Protein AF-I5B1E4-F1 (afdb_monomer)

Secondary structure (DSSP, 8-state):
-PPPPSEEEEETTTEEEEEEE--EE-SSSEEEEEEEEEEEE---GGG-SSSPPPHHHHHHHHHHH-SSEEEEEEEEEEEEEGGGHHHHHHHHHHHHIIIIIHHHTSTTHHHHHHHHHHHHHHHHHHTT-

Structure (mmCIF, N/CA/C/O backbone):
data_AF-I5B1E4-F1
#
_entry.id   AF-I5B1E4-F1
#
loop_
_atom_site.group_PDB
_atom_site.id
_atom_site.type_symbol
_atom_site.label_atom_id
_atom_site.label_alt_id
_atom_site.label_comp_id
_atom_site.label_asym_id
_atom_site.label_entity_id
_atom_site.label_seq_id
_atom_site.pdbx_PDB_ins_code
_atom_site.Cartn_x
_atom_site.Cartn_y
_atom_site.Cartn_z
_atom_site.occupancy
_atom_site.B_iso_or_equiv
_atom_site.auth_seq_id
_atom_site.auth_comp_id
_atom_site.auth_asym_id
_atom_site.auth_atom_id
_atom_site.pdbx_PDB_model_num
ATOM 1 N N . MET A 1 1 ? -12.172 -9.205 -14.149 1.00 45.41 1 MET A N 1
ATOM 2 C CA . MET A 1 1 ? -10.760 -9.368 -14.547 1.00 45.41 1 MET A CA 1
ATOM 3 C C . MET A 1 1 ? -9.942 -9.373 -13.275 1.00 45.41 1 MET A C 1
ATOM 5 O O . MET A 1 1 ? -9.915 -8.357 -12.591 1.00 45.41 1 MET A O 1
ATOM 9 N N . GLU A 1 2 ? -9.382 -10.520 -12.907 1.00 59.00 2 GLU A N 1
ATOM 10 C CA . GLU A 1 2 ? -8.464 -10.615 -11.771 1.00 59.00 2 GLU A CA 1
ATOM 11 C C . GLU A 1 2 ? -7.127 -9.993 -12.185 1.00 59.00 2 GLU A C 1
ATOM 13 O O . GLU A 1 2 ? -6.591 -10.305 -13.249 1.00 59.00 2 GLU A O 1
ATOM 18 N N . ARG A 1 3 ? -6.632 -9.037 -11.397 1.00 78.31 3 ARG A N 1
ATOM 19 C CA . ARG A 1 3 ? -5.311 -8.445 -11.617 1.00 78.31 3 ARG A CA 1
ATOM 20 C C . ARG A 1 3 ? -4.268 -9.467 -11.173 1.00 78.31 3 ARG A C 1
ATOM 22 O O . ARG A 1 3 ? -4.340 -9.940 -10.044 1.00 78.31 3 ARG A O 1
ATOM 29 N N . ILE A 1 4 ? -3.311 -9.792 -12.038 1.00 85.62 4 ILE A N 1
ATOM 30 C CA . ILE A 1 4 ? -2.212 -10.700 -11.689 1.00 85.62 4 ILE A CA 1
ATOM 31 C C . ILE A 1 4 ? -1.126 -9.867 -10.995 1.00 85.62 4 ILE A C 1
ATOM 33 O O . ILE A 1 4 ? -0.648 -8.899 -11.593 1.00 85.62 4 ILE A O 1
ATOM 37 N N . PRO A 1 5 ? -0.748 -10.183 -9.745 1.00 90.00 5 PRO A N 1
ATOM 38 C CA . PRO A 1 5 ? 0.326 -9.471 -9.071 1.00 90.00 5 PRO A CA 1
ATOM 39 C C . PRO A 1 5 ? 1.666 -9.767 -9.755 1.00 90.00 5 PRO A C 1
ATOM 41 O O . PRO A 1 5 ? 2.005 -10.920 -10.007 1.00 90.00 5 PRO A O 1
ATOM 44 N N . TYR A 1 6 ? 2.445 -8.715 -10.007 1.00 91.56 6 TYR A N 1
ATOM 45 C CA . TYR A 1 6 ? 3.846 -8.804 -10.425 1.00 91.56 6 TYR A CA 1
ATOM 46 C C . TYR A 1 6 ? 4.697 -9.495 -9.351 1.00 91.56 6 TYR A C 1
ATOM 48 O O . TYR A 1 6 ? 5.578 -10.295 -9.653 1.00 91.56 6 TYR A O 1
ATOM 56 N N . LYS A 1 7 ? 4.422 -9.201 -8.073 1.00 91.31 7 LYS A N 1
ATOM 57 C CA . LYS A 1 7 ? 5.068 -9.851 -6.930 1.00 91.31 7 LYS A CA 1
ATOM 58 C C . LYS A 1 7 ? 4.097 -9.942 -5.763 1.00 91.31 7 LYS A C 1
ATOM 60 O O . LYS A 1 7 ? 3.357 -8.998 -5.503 1.00 91.31 7 LYS A O 1
ATOM 65 N N . LYS A 1 8 ? 4.126 -11.057 -5.039 1.00 90.56 8 LYS A N 1
ATOM 66 C CA . LYS A 1 8 ? 3.341 -11.261 -3.821 1.00 90.56 8 LYS A CA 1
ATOM 67 C C . LYS A 1 8 ? 4.275 -11.599 -2.667 1.00 90.56 8 LYS A C 1
ATOM 69 O O . LYS A 1 8 ? 5.201 -12.388 -2.838 1.00 90.56 8 LYS A O 1
ATOM 74 N N . LEU A 1 9 ? 4.050 -10.967 -1.522 1.00 87.25 9 LEU A N 1
ATOM 75 C CA . LEU A 1 9 ? 4.740 -11.262 -0.274 1.00 87.25 9 LEU A CA 1
ATOM 76 C C . LEU A 1 9 ? 3.696 -11.571 0.788 1.00 87.25 9 LEU A C 1
ATOM 78 O O . LEU A 1 9 ? 2.849 -10.729 1.085 1.00 87.25 9 LEU A O 1
ATOM 82 N N . ASP A 1 10 ? 3.772 -12.767 1.351 1.00 84.06 10 ASP A N 1
ATOM 83 C CA . ASP A 1 10 ? 2.937 -13.165 2.474 1.00 84.06 10 ASP A CA 1
ATOM 84 C C . ASP A 1 10 ? 3.645 -12.816 3.787 1.00 84.06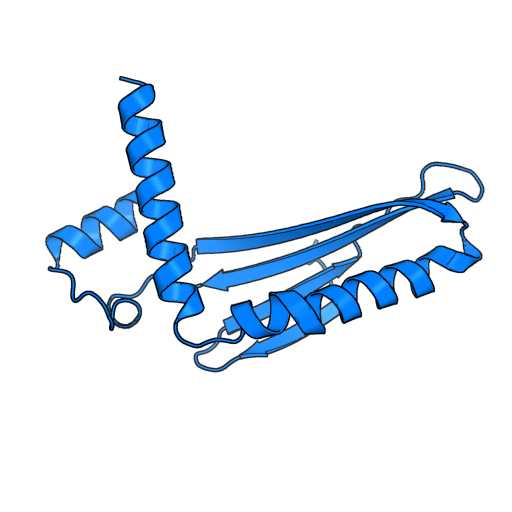 10 ASP A C 1
ATOM 86 O O . ASP A 1 10 ? 4.850 -13.017 3.951 1.00 84.06 10 ASP A O 1
ATOM 90 N N . PHE A 1 11 ? 2.878 -12.262 4.714 1.00 77.62 11 PHE A N 1
ATOM 91 C CA . PHE A 1 11 ? 3.291 -11.930 6.067 1.00 77.62 11 PHE A CA 1
ATOM 92 C C . PHE A 1 11 ? 2.470 -12.746 7.066 1.00 77.62 11 PHE A C 1
ATOM 94 O O . PHE A 1 11 ? 1.394 -13.262 6.749 1.00 77.62 11 PHE A O 1
ATOM 101 N N . ASP A 1 12 ? 2.948 -12.803 8.308 1.00 67.50 12 ASP A N 1
ATOM 102 C CA . ASP A 1 12 ? 2.231 -13.465 9.396 1.00 67.50 12 ASP A CA 1
ATOM 103 C C . ASP A 1 12 ? 0.796 -12.934 9.535 1.00 67.50 12 ASP A C 1
ATOM 105 O O . ASP A 1 12 ? 0.523 -11.757 9.267 1.00 67.50 12 ASP A O 1
ATOM 109 N N . TYR A 1 13 ? -0.107 -13.785 10.028 1.00 63.34 13 TYR A N 1
ATOM 110 C CA . TYR A 1 13 ? -1.527 -13.475 10.247 1.00 63.34 13 TYR A CA 1
ATOM 111 C C . TYR A 1 13 ? -2.338 -13.239 8.956 1.00 63.34 13 TYR A C 1
ATOM 113 O O . TYR A 1 13 ? -3.216 -12.383 8.918 1.00 63.34 13 TYR A O 1
ATOM 121 N N . GLY A 1 14 ? -2.047 -13.989 7.884 1.00 63.12 14 GLY A N 1
ATOM 122 C CA . GLY A 1 14 ? -2.880 -14.017 6.669 1.00 63.12 14 GLY A CA 1
ATOM 123 C C . GLY A 1 14 ? -2.868 -12.721 5.854 1.00 63.12 14 GLY A C 1
ATOM 124 O O . GLY A 1 14 ? -3.772 -12.477 5.056 1.00 63.12 14 GLY A O 1
ATOM 125 N N . ARG A 1 15 ? -1.857 -11.873 6.060 1.00 76.69 15 ARG A N 1
ATOM 126 C CA . ARG A 1 15 ? -1.690 -10.609 5.340 1.00 76.69 15 ARG A CA 1
ATOM 127 C C . ARG A 1 15 ? -0.813 -10.852 4.126 1.00 76.69 15 ARG A C 1
ATOM 129 O O . ARG A 1 15 ? 0.284 -11.378 4.263 1.00 76.69 15 ARG A O 1
ATOM 136 N N . SER A 1 16 ? -1.256 -10.409 2.959 1.00 84.88 16 SER A N 1
ATOM 137 C CA . SER A 1 16 ? -0.448 -10.472 1.744 1.00 84.88 16 SER A CA 1
ATOM 138 C C . SER A 1 16 ? -0.316 -9.094 1.116 1.00 84.88 16 SER A C 1
ATOM 140 O O . SER A 1 16 ? -1.315 -8.412 0.876 1.00 84.88 16 SER A O 1
ATOM 142 N N . LEU A 1 17 ? 0.920 -8.697 0.841 1.00 89.44 17 LEU A N 1
ATOM 143 C CA . LEU A 1 17 ? 1.246 -7.520 0.055 1.00 89.44 17 LEU A CA 1
ATOM 144 C C . LEU A 1 17 ? 1.404 -7.931 -1.399 1.00 89.44 17 LEU A C 1
ATOM 146 O O . LEU A 1 17 ? 2.265 -8.734 -1.757 1.00 89.44 17 LEU A O 1
ATOM 150 N N . GLU A 1 18 ? 0.555 -7.356 -2.229 1.00 93.00 18 GLU A N 1
ATOM 151 C CA . GLU A 1 18 ? 0.495 -7.607 -3.658 1.00 93.00 18 GLU A CA 1
ATOM 152 C C . GLU A 1 18 ? 1.018 -6.377 -4.382 1.00 93.00 18 GLU A C 1
ATOM 154 O O . GLU A 1 18 ? 0.539 -5.265 -4.169 1.00 93.00 18 GLU A O 1
ATOM 159 N N . ILE A 1 19 ? 2.026 -6.570 -5.219 1.00 93.81 19 ILE A N 1
ATOM 160 C CA . ILE A 1 19 ? 2.619 -5.533 -6.048 1.00 93.81 19 ILE A CA 1
ATOM 161 C C .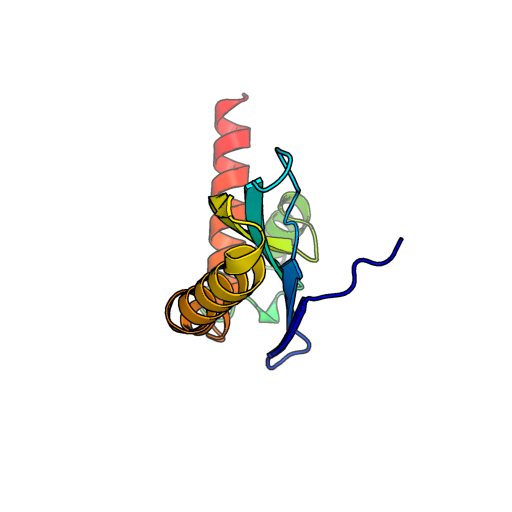 ILE A 1 19 ? 2.180 -5.781 -7.484 1.00 93.81 19 ILE A C 1
ATOM 163 O O . ILE A 1 19 ? 2.307 -6.895 -7.985 1.00 93.81 19 ILE A O 1
ATOM 167 N N . PHE A 1 20 ? 1.695 -4.742 -8.150 1.00 95.19 20 PHE A N 1
ATOM 168 C CA . PHE A 1 20 ? 1.191 -4.765 -9.515 1.00 95.19 20 PHE A CA 1
ATOM 169 C C . PHE A 1 20 ? 2.035 -3.864 -10.415 1.00 95.19 20 PHE A C 1
ATOM 171 O O . PHE A 1 20 ? 2.453 -2.777 -10.003 1.00 95.19 20 PHE A O 1
ATOM 178 N N . ASP A 1 21 ? 2.232 -4.321 -11.651 1.00 95.44 21 ASP A N 1
ATOM 179 C CA . ASP A 1 21 ? 2.690 -3.487 -12.758 1.00 95.44 21 ASP A CA 1
ATOM 180 C C . ASP A 1 21 ? 1.467 -2.790 -13.378 1.00 95.44 21 ASP A C 1
ATOM 182 O O . ASP A 1 21 ? 0.718 -3.390 -14.146 1.00 95.44 21 ASP A O 1
ATOM 186 N N . ASP A 1 22 ? 1.232 -1.531 -13.005 1.00 95.31 22 ASP A N 1
ATOM 187 C CA . ASP A 1 22 ? 0.196 -0.677 -13.604 1.00 95.31 22 ASP A CA 1
ATOM 188 C C . ASP A 1 22 ? 0.791 0.198 -14.736 1.00 95.31 22 ASP A C 1
ATOM 190 O O . ASP A 1 22 ? 0.210 1.224 -15.112 1.00 95.31 22 ASP A O 1
ATOM 194 N N . SER A 1 23 ? 1.975 -0.154 -15.258 1.00 94.38 23 SER A N 1
ATOM 195 C CA . SER A 1 23 ? 2.655 0.617 -16.300 1.00 94.38 23 SER A CA 1
ATOM 196 C C . SER A 1 23 ? 1.816 0.729 -17.565 1.00 94.38 23 SER A C 1
ATOM 198 O O . SER A 1 23 ? 1.102 -0.188 -17.971 1.00 94.38 23 SER A O 1
ATOM 200 N N . ARG A 1 24 ? 1.942 1.871 -18.237 1.00 94.88 24 ARG A N 1
ATOM 201 C CA . ARG A 1 24 ? 1.208 2.161 -19.468 1.00 94.88 24 ARG A CA 1
ATOM 202 C C . ARG A 1 24 ? 2.094 2.840 -20.496 1.00 94.88 24 ARG A C 1
ATOM 204 O O . ARG A 1 24 ? 2.899 3.710 -20.163 1.00 94.88 24 ARG A O 1
ATOM 211 N N . LYS A 1 25 ? 1.899 2.476 -21.758 1.00 95.00 25 LYS A N 1
ATOM 212 C CA . LYS A 1 25 ? 2.582 3.098 -22.890 1.00 95.00 25 LYS A CA 1
ATOM 213 C C . LYS A 1 25 ? 1.976 4.479 -23.167 1.00 95.00 25 LYS A C 1
ATOM 215 O O . LYS A 1 25 ? 0.756 4.635 -23.143 1.00 95.00 25 LYS A O 1
ATOM 220 N N . ILE A 1 26 ? 2.825 5.480 -23.388 1.00 94.19 26 ILE A N 1
ATOM 221 C CA . ILE A 1 26 ? 2.433 6.881 -23.649 1.00 94.19 26 ILE A CA 1
ATOM 222 C C . ILE A 1 26 ? 2.983 7.437 -24.969 1.00 94.19 26 ILE A C 1
ATOM 224 O O . ILE A 1 26 ? 2.624 8.543 -25.359 1.00 94.19 26 ILE A O 1
ATOM 228 N N . GLY A 1 27 ? 3.824 6.679 -25.673 1.00 91.19 27 GLY A N 1
ATOM 229 C CA . GLY A 1 27 ? 4.349 7.022 -26.994 1.00 91.19 27 GLY A CA 1
ATOM 230 C C . GLY A 1 27 ? 4.867 5.784 -27.725 1.00 91.19 27 GLY A C 1
ATOM 231 O O . GLY A 1 27 ? 4.754 4.677 -27.203 1.00 91.19 27 GLY A O 1
ATOM 232 N N . ALA A 1 28 ? 5.447 5.966 -28.916 1.00 89.75 28 ALA A N 1
ATOM 233 C CA . ALA A 1 28 ? 5.988 4.861 -29.718 1.00 89.75 28 ALA A CA 1
ATOM 234 C C . ALA A 1 28 ? 7.021 4.029 -28.936 1.00 89.75 28 ALA A C 1
ATOM 236 O O . ALA A 1 28 ? 6.907 2.806 -28.900 1.00 89.75 28 ALA A O 1
ATOM 237 N N . ASP A 1 29 ? 7.908 4.708 -28.204 1.00 92.75 29 ASP A N 1
ATOM 238 C CA . ASP A 1 29 ? 8.987 4.090 -27.422 1.00 92.75 29 ASP A CA 1
ATOM 239 C C . ASP A 1 29 ? 9.001 4.555 -25.960 1.00 92.75 29 ASP A C 1
ATOM 241 O O . ASP A 1 29 ? 10.012 4.422 -25.281 1.00 92.75 29 ASP A O 1
ATOM 245 N N . ALA A 1 30 ? 7.901 5.136 -25.470 1.00 93.94 30 ALA A N 1
ATOM 246 C CA . ALA A 1 30 ? 7.845 5.762 -24.151 1.00 93.94 30 ALA A CA 1
ATOM 247 C C . ALA A 1 30 ? 6.750 5.165 -23.262 1.00 93.94 30 ALA A C 1
ATOM 249 O O . ALA A 1 30 ? 5.602 4.992 -23.684 1.00 93.94 30 ALA A O 1
ATOM 250 N N . TRP A 1 31 ? 7.094 4.943 -21.997 1.00 96.62 31 TRP A N 1
ATOM 251 C CA . TRP A 1 31 ? 6.242 4.397 -20.950 1.00 96.62 31 TRP A CA 1
ATOM 252 C C . TRP A 1 31 ? 6.141 5.338 -19.752 1.00 96.62 31 TRP A C 1
ATOM 254 O O . TRP A 1 31 ? 7.061 6.087 -19.416 1.00 96.62 31 TRP A O 1
ATOM 264 N N . VAL A 1 32 ? 5.003 5.255 -19.072 1.00 96.75 32 VAL A N 1
ATOM 265 C CA . VAL A 1 32 ? 4.894 5.601 -17.658 1.00 96.75 32 VAL A CA 1
ATOM 266 C C . VAL A 1 32 ? 4.953 4.289 -16.903 1.00 96.75 32 VAL A C 1
ATOM 268 O O . VAL A 1 32 ? 4.042 3.468 -17.026 1.00 96.75 32 VAL A O 1
ATOM 271 N N . VAL A 1 33 ? 6.029 4.093 -16.151 1.00 96.50 33 VAL A N 1
ATOM 272 C CA . VAL A 1 33 ? 6.214 2.908 -15.319 1.00 96.50 33 VAL A CA 1
ATOM 273 C C . VAL A 1 33 ? 5.551 3.160 -13.976 1.00 96.50 33 VAL A C 1
ATOM 275 O O . VAL A 1 33 ? 5.888 4.134 -13.299 1.00 96.50 33 VAL A O 1
ATOM 278 N N . ILE A 1 34 ? 4.588 2.317 -13.607 1.00 96.56 34 ILE A N 1
ATOM 279 C CA . ILE A 1 34 ? 3.790 2.481 -12.389 1.00 96.56 34 ILE A CA 1
ATOM 280 C C . ILE A 1 34 ? 3.853 1.191 -11.588 1.00 96.56 34 ILE A C 1
ATOM 282 O O . ILE A 1 34 ? 3.398 0.143 -12.037 1.00 96.56 34 ILE A O 1
ATOM 286 N N . MET A 1 35 ? 4.375 1.299 -10.372 1.00 95.88 35 MET A N 1
ATOM 287 C CA . MET A 1 35 ? 4.327 0.234 -9.382 1.00 95.88 35 MET A CA 1
ATOM 288 C C . MET A 1 35 ? 3.249 0.576 -8.357 1.00 95.88 35 MET A C 1
ATOM 290 O O . MET A 1 35 ? 3.303 1.637 -7.725 1.00 95.88 35 MET A O 1
ATOM 294 N N . THR A 1 36 ? 2.290 -0.329 -8.179 1.00 95.44 36 THR A N 1
ATOM 295 C CA . THR A 1 36 ? 1.260 -0.213 -7.142 1.00 95.44 36 THR A CA 1
ATOM 296 C C . THR A 1 36 ? 1.382 -1.380 -6.180 1.00 95.44 36 THR A C 1
ATOM 298 O O . THR A 1 36 ? 1.192 -2.524 -6.570 1.00 95.44 36 THR A O 1
ATOM 301 N N . ALA A 1 37 ? 1.644 -1.098 -4.910 1.00 93.44 37 ALA A N 1
ATOM 302 C CA . ALA A 1 37 ? 1.592 -2.078 -3.840 1.00 93.44 37 ALA A CA 1
ATOM 303 C C . ALA A 1 37 ? 0.280 -1.928 -3.063 1.00 93.44 37 ALA A C 1
ATOM 305 O O . ALA A 1 37 ? -0.082 -0.826 -2.643 1.00 93.44 37 ALA A O 1
ATOM 306 N N . THR A 1 38 ? -0.428 -3.032 -2.855 1.00 92.19 38 THR A N 1
ATOM 307 C CA . THR A 1 38 ? -1.675 -3.077 -2.091 1.00 92.19 38 THR A CA 1
ATOM 308 C C . THR A 1 38 ? -1.625 -4.152 -1.023 1.00 92.19 38 THR A C 1
ATOM 310 O O . THR A 1 38 ? -1.046 -5.214 -1.237 1.00 92.19 38 THR A O 1
ATOM 313 N N . MET A 1 39 ? -2.251 -3.896 0.119 1.00 89.56 39 MET A N 1
ATOM 314 C CA . MET A 1 39 ? -2.394 -4.883 1.183 1.00 89.56 39 MET A CA 1
ATOM 315 C C . MET A 1 39 ? -3.744 -4.709 1.863 1.00 89.56 39 MET A C 1
ATOM 317 O O . MET A 1 39 ? -4.121 -3.596 2.230 1.00 89.56 39 MET A O 1
ATOM 321 N N . LYS A 1 40 ? -4.464 -5.814 2.050 1.00 88.75 40 LYS A N 1
ATOM 322 C CA . LYS A 1 40 ? -5.719 -5.832 2.804 1.00 88.75 40 LYS A CA 1
ATOM 323 C C . LYS A 1 40 ? -5.424 -6.177 4.254 1.00 88.75 40 LYS A C 1
ATOM 325 O O . LYS A 1 40 ? -4.737 -7.157 4.531 1.00 88.75 40 LYS A O 1
ATOM 330 N N . ILE A 1 41 ? -5.939 -5.364 5.164 1.00 87.50 41 ILE A N 1
ATOM 331 C CA . ILE A 1 41 ? -5.738 -5.523 6.599 1.00 87.50 41 ILE A CA 1
ATOM 332 C C . ILE A 1 41 ? -7.111 -5.680 7.256 1.00 87.50 41 ILE A C 1
ATOM 334 O O . ILE A 1 41 ? -7.893 -4.724 7.245 1.00 87.50 41 ILE A O 1
ATOM 338 N N . PRO A 1 42 ? -7.423 -6.857 7.817 1.00 88.50 42 PRO A N 1
ATOM 339 C CA . PRO A 1 42 ? -8.596 -7.028 8.665 1.00 88.50 42 PRO A CA 1
ATOM 340 C C . PRO A 1 42 ? -8.523 -6.086 9.872 1.00 88.50 42 PRO A C 1
ATOM 342 O O . PRO A 1 42 ? -7.494 -6.009 10.544 1.00 88.50 42 PRO A O 1
ATOM 345 N N . VAL A 1 43 ? -9.604 -5.352 10.133 1.00 88.81 43 VAL A N 1
ATOM 346 C CA . VAL A 1 43 ? -9.738 -4.539 11.349 1.00 88.81 43 VAL A CA 1
ATOM 347 C C . VAL A 1 43 ? -10.408 -5.402 12.408 1.00 88.81 43 VAL A C 1
ATOM 349 O O . VAL A 1 43 ? -11.622 -5.583 12.394 1.00 88.81 43 VAL A O 1
ATOM 352 N N . GLU A 1 44 ? -9.594 -5.962 13.295 1.00 88.88 44 GLU A N 1
ATOM 353 C CA . GLU A 1 44 ? -10.019 -6.812 14.407 1.00 88.88 44 GLU A CA 1
ATOM 354 C C . GLU A 1 44 ? -9.569 -6.192 15.730 1.00 88.88 44 GLU A C 1
ATOM 356 O O . GLU A 1 44 ? -8.590 -5.451 15.772 1.00 88.88 44 GLU A O 1
ATOM 361 N N . MET A 1 45 ? -10.252 -6.500 16.833 1.00 86.19 45 MET A N 1
ATOM 362 C CA . MET A 1 45 ? -9.892 -5.952 18.146 1.00 86.19 45 MET A CA 1
ATOM 363 C C . MET A 1 45 ? -8.480 -6.385 18.585 1.00 86.19 45 MET A C 1
ATOM 365 O O . MET A 1 45 ? -7.752 -5.610 19.199 1.00 86.19 45 MET A O 1
ATOM 369 N N . SER A 1 46 ? -8.051 -7.583 18.170 1.00 85.75 46 SER A N 1
ATOM 370 C CA . SER A 1 46 ? -6.692 -8.117 18.349 1.00 85.75 46 SER A CA 1
ATOM 371 C C . SER A 1 46 ? -5.598 -7.259 17.699 1.00 85.75 46 SER A C 1
ATOM 373 O O . SER A 1 46 ? -4.429 -7.393 18.055 1.00 85.75 46 SER A O 1
ATOM 375 N N . LEU A 1 47 ? -5.957 -6.369 16.766 1.00 84.38 47 LEU A N 1
ATOM 376 C CA . LEU A 1 47 ? -5.039 -5.435 16.122 1.00 84.38 47 LEU A CA 1
ATOM 377 C C . LEU A 1 47 ? -4.537 -4.355 17.088 1.00 84.38 47 LEU A C 1
ATOM 379 O O . LEU A 1 47 ? -3.413 -3.878 16.947 1.00 84.38 47 LEU A O 1
ATOM 383 N N . PHE A 1 48 ? -5.364 -3.969 18.060 1.00 86.44 48 PHE A N 1
ATOM 384 C CA . PHE A 1 48 ? -5.144 -2.827 18.947 1.00 86.44 48 PHE A CA 1
ATOM 385 C C . PHE A 1 48 ? -4.501 -3.267 20.266 1.00 86.44 48 PHE A C 1
ATOM 387 O O . PHE A 1 48 ? -5.065 -3.137 21.349 1.00 86.44 48 PHE A O 1
ATOM 394 N N . THR A 1 49 ? -3.310 -3.860 20.162 1.00 82.69 49 THR A N 1
ATOM 395 C CA . THR A 1 49 ? -2.564 -4.360 21.333 1.00 82.69 49 THR A CA 1
ATOM 396 C C . THR A 1 49 ? -1.850 -3.266 22.126 1.00 82.69 49 THR A C 1
ATOM 398 O O . THR A 1 49 ? -1.588 -3.455 23.313 1.00 82.69 49 THR A O 1
ATOM 401 N N . SER A 1 50 ? -1.497 -2.146 21.488 1.00 80.62 50 SER A N 1
ATOM 402 C CA . SER A 1 50 ? -0.759 -1.053 22.131 1.00 80.62 50 SER A CA 1
ATOM 403 C C . SER A 1 50 ? -1.695 -0.085 22.857 1.00 80.62 50 SER A C 1
ATOM 405 O O . SER A 1 50 ? -1.321 0.452 23.898 1.00 80.62 50 SER A O 1
ATOM 407 N N . GLU A 1 51 ? -2.897 0.130 22.320 1.00 77.06 51 GLU A N 1
ATOM 408 C CA . GLU A 1 51 ? -3.958 0.945 22.920 1.00 77.06 51 GLU A CA 1
ATOM 409 C C . GLU A 1 51 ? -5.234 0.094 23.023 1.00 77.06 51 GLU A C 1
ATOM 411 O O . GLU A 1 51 ? -5.973 0.001 22.043 1.00 77.06 51 GLU A O 1
ATOM 416 N N . PRO A 1 52 ? -5.487 -0.571 24.168 1.00 78.81 52 PRO A N 1
ATOM 417 C CA . PRO A 1 52 ? -6.685 -1.380 24.333 1.00 78.81 52 PRO A CA 1
ATOM 418 C C . PRO A 1 52 ? -7.927 -0.490 24.248 1.00 78.81 52 PRO A C 1
ATOM 420 O O . PRO A 1 52 ? -8.055 0.491 24.981 1.00 78.81 52 PRO A O 1
ATOM 423 N N . LEU A 1 53 ? -8.829 -0.852 23.342 1.00 85.81 53 LEU A N 1
ATOM 424 C CA . LEU A 1 53 ? -10.078 -0.146 23.079 1.00 85.81 53 LEU A CA 1
ATOM 425 C C . LEU A 1 53 ? -11.231 -0.805 23.835 1.00 85.81 53 LEU A C 1
ATOM 42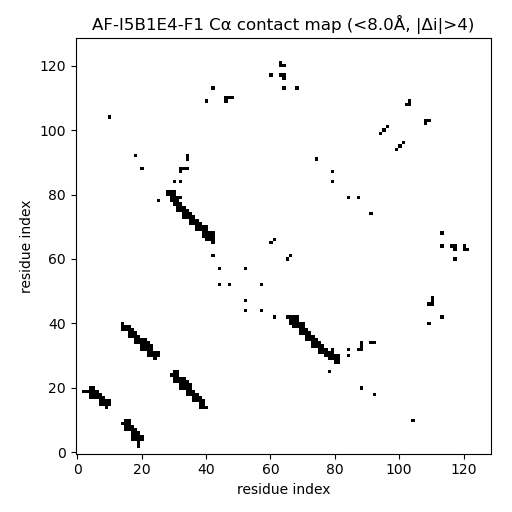7 O O . LEU A 1 53 ? -11.279 -2.030 23.961 1.00 85.81 53 LEU A O 1
ATOM 431 N N . SER A 1 54 ? -12.190 -0.002 24.286 1.00 88.94 54 SER A N 1
ATOM 432 C CA . SER A 1 54 ? -13.508 -0.512 24.673 1.00 88.94 54 SER A CA 1
ATOM 433 C C . SER A 1 54 ? -14.285 -1.020 23.452 1.00 88.94 54 SER A C 1
ATOM 435 O O . SER A 1 54 ? -14.040 -0.580 22.325 1.00 88.94 54 SER A O 1
ATOM 437 N N . ASP A 1 55 ? -15.276 -1.890 23.670 1.00 88.94 55 ASP A N 1
ATOM 438 C CA . ASP A 1 55 ? -16.163 -2.387 22.605 1.00 88.94 55 ASP A CA 1
ATOM 439 C C . ASP A 1 55 ? -16.800 -1.238 21.810 1.00 88.94 55 ASP A C 1
ATOM 441 O O . ASP A 1 55 ? -16.814 -1.248 20.583 1.00 88.94 55 ASP A O 1
ATOM 445 N N . THR A 1 56 ? -17.233 -0.182 22.506 1.00 90.62 56 THR A N 1
ATOM 446 C CA . THR A 1 56 ? -17.829 1.006 21.883 1.00 90.62 56 THR A CA 1
ATOM 447 C C . THR A 1 56 ? -16.854 1.782 21.002 1.00 90.62 56 THR A C 1
ATOM 449 O O . THR A 1 56 ? -17.252 2.308 19.965 1.00 90.62 56 THR A O 1
ATOM 452 N N . GLU A 1 57 ? -15.581 1.873 21.395 1.00 89.00 57 GLU A N 1
ATOM 453 C CA . GLU A 1 57 ? -14.558 2.547 20.587 1.00 89.00 57 GLU A CA 1
ATOM 454 C C . GLU A 1 57 ? -14.198 1.713 19.359 1.00 89.00 57 GLU A C 1
ATOM 456 O O . GLU A 1 57 ? -14.057 2.254 18.262 1.00 89.00 57 GLU A O 1
ATOM 461 N N . PHE A 1 58 ? -14.087 0.395 19.526 1.00 91.56 58 PHE A N 1
ATOM 462 C CA . PHE A 1 58 ? -13.830 -0.513 18.417 1.00 91.56 58 PHE A CA 1
ATOM 463 C C . PHE A 1 58 ? -14.976 -0.508 17.396 1.00 91.56 58 PHE A C 1
ATOM 465 O O . PHE A 1 58 ? -14.714 -0.403 16.196 1.00 91.56 58 PHE A O 1
ATOM 472 N N . ASP A 1 59 ? -16.229 -0.537 17.855 1.00 92.31 59 ASP A N 1
ATOM 473 C CA . ASP A 1 59 ? -17.403 -0.440 16.986 1.00 92.31 59 ASP A CA 1
ATOM 474 C C . ASP A 1 59 ? -17.409 0.870 16.192 1.00 92.31 59 ASP A C 1
ATOM 476 O O . ASP A 1 59 ? -17.701 0.868 14.995 1.00 92.31 59 ASP A O 1
ATOM 480 N N . ASP A 1 60 ? -17.055 2.002 16.806 1.00 92.12 60 ASP A N 1
ATOM 481 C CA . ASP A 1 60 ? 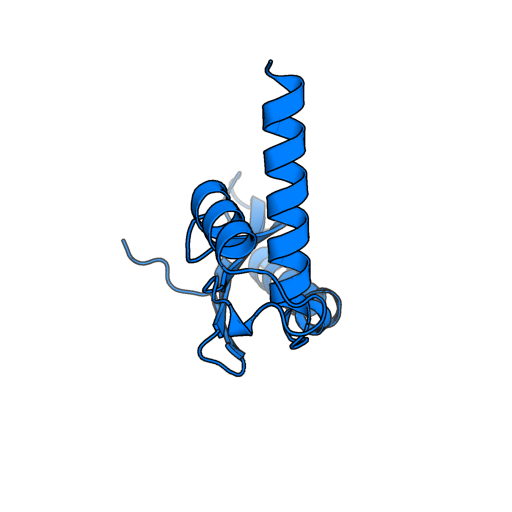-16.964 3.282 16.094 1.00 92.12 60 ASP A CA 1
ATOM 482 C C . ASP A 1 60 ? -15.857 3.268 15.024 1.00 92.12 60 ASP A C 1
ATOM 484 O O . ASP A 1 60 ? -16.089 3.669 13.877 1.00 92.12 60 ASP A O 1
ATOM 488 N N . ILE A 1 61 ? -14.679 2.718 15.345 1.00 91.12 61 ILE A N 1
ATOM 489 C CA . ILE A 1 61 ? -13.593 2.536 14.371 1.00 91.12 61 ILE A CA 1
ATOM 490 C C . ILE A 1 61 ? -14.059 1.662 13.208 1.00 91.12 61 ILE A C 1
ATOM 492 O O . ILE A 1 61 ? -13.868 2.043 12.050 1.00 91.12 61 ILE A O 1
ATOM 496 N N . LEU A 1 62 ? -14.688 0.521 13.489 1.00 92.00 62 LEU A N 1
ATOM 497 C CA . LEU A 1 62 ? -15.171 -0.401 12.466 1.00 92.00 62 LEU A CA 1
ATOM 498 C C . LEU A 1 62 ? -16.258 0.247 11.597 1.00 92.00 62 LEU A C 1
ATOM 500 O O . LEU A 1 62 ? -16.221 0.118 10.374 1.00 92.00 62 LEU A O 1
ATOM 504 N N . ASN A 1 63 ? -17.166 1.020 12.194 1.00 92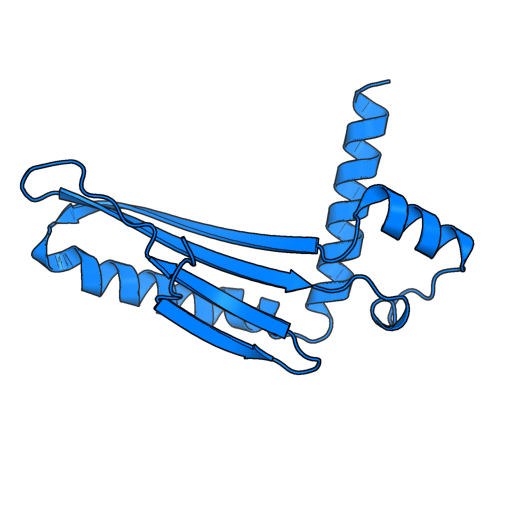.50 63 ASN A N 1
ATOM 505 C CA . ASN A 1 63 ? -18.198 1.776 11.479 1.00 92.50 63 ASN A CA 1
ATOM 506 C C . ASN A 1 63 ? -17.617 2.891 10.590 1.00 92.50 63 ASN A C 1
ATOM 508 O O . ASN A 1 63 ? -18.186 3.230 9.548 1.00 92.50 63 ASN A O 1
ATOM 512 N N . ILE A 1 64 ? -16.492 3.496 10.981 1.00 91.12 64 ILE A N 1
ATOM 513 C CA . ILE A 1 64 ? -15.845 4.570 10.213 1.00 91.12 64 ILE A CA 1
ATOM 514 C C . ILE A 1 64 ? -14.928 4.024 9.119 1.00 91.12 64 ILE A C 1
ATOM 516 O O . ILE A 1 64 ? -14.897 4.572 8.008 1.00 91.12 64 ILE A O 1
ATOM 520 N N . LEU A 1 65 ? -14.142 2.999 9.435 1.00 89.94 65 LEU A N 1
ATOM 521 C CA . LEU A 1 65 ? -13.129 2.439 8.549 1.00 89.94 65 LEU A CA 1
ATOM 522 C C . LEU A 1 65 ? -13.691 1.378 7.608 1.00 89.94 65 LEU A C 1
ATOM 524 O O . LEU A 1 65 ? -13.340 1.385 6.423 1.00 89.94 65 LEU A O 1
ATOM 528 N N . GLY A 1 66 ? -14.574 0.525 8.124 1.00 90.81 66 GLY A N 1
ATOM 529 C CA . GLY A 1 66 ? -14.898 -0.775 7.553 1.00 90.81 66 GLY A CA 1
ATOM 530 C C . GLY A 1 66 ? -13.805 -1.815 7.823 1.00 90.81 66 GLY A C 1
ATOM 531 O O . GLY A 1 66 ? -12.761 -1.520 8.406 1.00 90.81 66 GLY A O 1
ATOM 532 N N . SER A 1 67 ? -14.039 -3.044 7.363 1.00 89.44 67 SER A N 1
ATOM 533 C CA . SER A 1 67 ? -13.049 -4.124 7.366 1.00 89.44 67 SER A CA 1
ATOM 534 C C . SER A 1 67 ? -13.204 -4.978 6.098 1.00 89.44 67 SER A C 1
ATOM 536 O O . SER A 1 67 ? -14.336 -5.321 5.749 1.00 89.44 67 SER A O 1
ATOM 538 N N . PRO A 1 68 ? -12.109 -5.328 5.394 1.00 89.31 68 PRO A N 1
ATOM 539 C CA . PRO A 1 68 ? -10.730 -4.907 5.651 1.00 89.31 68 PRO A CA 1
ATOM 540 C C . PRO A 1 68 ? -10.468 -3.461 5.199 1.00 89.31 68 PRO A C 1
ATOM 542 O O . PRO A 1 68 ? -11.120 -2.956 4.284 1.00 89.31 68 PRO A O 1
ATOM 545 N N . ILE A 1 69 ? -9.456 -2.815 5.782 1.00 89.81 69 ILE A N 1
ATOM 546 C CA . ILE A 1 69 ? -8.883 -1.589 5.210 1.00 89.81 69 ILE A CA 1
ATOM 547 C C . ILE A 1 69 ? -7.871 -1.951 4.119 1.00 89.81 69 ILE A C 1
ATOM 549 O O . ILE A 1 69 ? -7.110 -2.912 4.249 1.00 89.81 69 ILE A O 1
ATOM 553 N N . GLU A 1 70 ? -7.854 -1.181 3.033 1.00 89.69 70 GLU A N 1
ATOM 554 C CA . GLU A 1 70 ? -6.889 -1.345 1.945 1.00 89.69 70 GLU A CA 1
ATOM 555 C C . GLU A 1 70 ? -5.756 -0.327 2.104 1.00 89.69 70 GLU A C 1
ATOM 557 O O . GLU A 1 70 ? -5.952 0.881 1.957 1.00 89.69 70 GLU A O 1
ATOM 562 N N . TYR A 1 71 ? -4.550 -0.817 2.379 1.00 89.56 71 TYR A N 1
ATOM 563 C CA . TYR A 1 71 ? -3.336 -0.036 2.203 1.00 89.56 71 TYR A CA 1
ATOM 564 C C . TYR A 1 71 ? -2.983 0.004 0.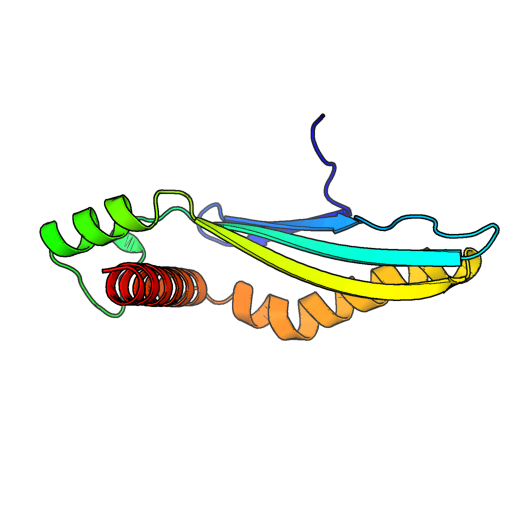719 1.00 89.56 71 TYR A C 1
ATOM 566 O O . TYR A 1 71 ? -2.895 -1.046 0.084 1.00 89.56 71 TYR A O 1
ATOM 574 N N . ARG A 1 72 ? -2.729 1.199 0.182 1.00 91.69 72 ARG A N 1
ATO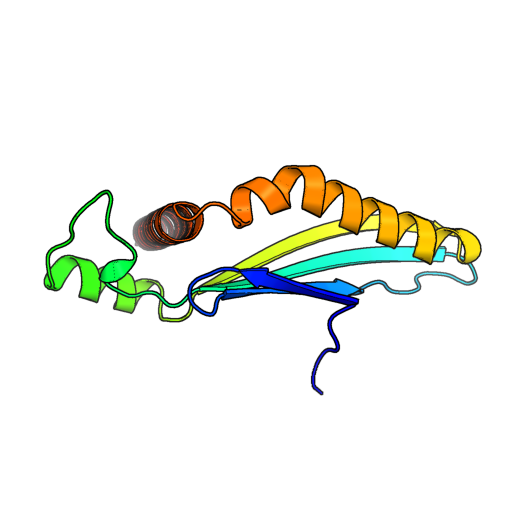M 575 C CA . ARG A 1 72 ? -2.270 1.390 -1.195 1.00 91.69 72 ARG A CA 1
ATOM 576 C C . ARG A 1 72 ? -1.078 2.333 -1.231 1.00 91.69 72 ARG A C 1
ATOM 578 O O . ARG A 1 72 ? -1.147 3.452 -0.726 1.00 91.69 72 ARG A O 1
ATOM 585 N N . TYR A 1 73 ? -0.012 1.892 -1.880 1.00 92.62 73 TYR A N 1
ATOM 586 C CA . TYR A 1 73 ? 1.184 2.674 -2.146 1.00 92.62 73 TYR A CA 1
ATOM 587 C C . TYR A 1 73 ? 1.467 2.659 -3.643 1.00 92.62 73 TYR A C 1
ATOM 589 O O . TYR A 1 73 ? 1.435 1.602 -4.264 1.00 92.62 73 TYR A O 1
ATOM 597 N N . ARG A 1 74 ? 1.717 3.824 -4.237 1.00 94.38 74 ARG A N 1
ATOM 598 C CA . ARG A 1 74 ? 1.939 3.957 -5.678 1.00 94.38 74 ARG A CA 1
ATOM 599 C C . ARG A 1 74 ? 3.191 4.778 -5.936 1.00 94.38 74 ARG A C 1
ATOM 601 O O . ARG A 1 74 ? 3.312 5.885 -5.415 1.00 94.38 74 ARG A O 1
ATOM 608 N N . LEU A 1 75 ? 4.082 4.246 -6.764 1.00 94.38 75 LEU A N 1
ATOM 609 C CA . LEU A 1 75 ? 5.225 4.959 -7.326 1.00 94.38 75 LEU A CA 1
ATOM 610 C C . LEU A 1 75 ? 5.084 5.014 -8.836 1.00 94.38 75 LEU A C 1
ATOM 612 O O . LEU A 1 75 ? 4.698 4.032 -9.466 1.00 94.38 75 LEU A O 1
ATOM 616 N N . GLU A 1 76 ? 5.441 6.151 -9.415 1.00 94.81 76 GLU A N 1
ATOM 617 C CA . GLU A 1 76 ? 5.454 6.312 -10.861 1.00 94.81 76 GLU A CA 1
ATOM 618 C C . GLU A 1 76 ? 6.712 7.030 -11.347 1.00 94.81 76 GLU A C 1
ATOM 620 O O . GLU A 1 76 ? 7.283 7.902 -10.677 1.00 94.81 76 GLU A O 1
ATOM 625 N N . ARG A 1 77 ? 7.147 6.626 -12.539 1.00 94.88 77 ARG A N 1
ATOM 626 C CA . ARG A 1 77 ? 8.217 7.247 -13.312 1.00 94.88 77 ARG A CA 1
ATOM 627 C C . ARG A 1 77 ? 7.715 7.468 -14.732 1.00 94.88 77 ARG A C 1
ATOM 629 O O . ARG A 1 77 ? 7.163 6.564 -15.350 1.00 94.88 77 ARG A O 1
ATOM 636 N N . ASN A 1 78 ? 7.871 8.690 -15.224 1.00 94.75 78 ASN A N 1
ATOM 637 C CA . ASN A 1 78 ? 7.386 9.106 -16.537 1.00 94.75 78 ASN A CA 1
ATOM 638 C C . ASN A 1 78 ? 8.530 9.094 -17.557 1.00 94.75 78 ASN A C 1
ATOM 640 O O . ASN A 1 78 ? 9.685 9.236 -17.166 1.00 94.75 78 ASN A O 1
ATOM 644 N N . MET A 1 79 ? 8.186 9.007 -18.847 1.00 92.69 79 MET A N 1
ATOM 645 C CA . MET A 1 79 ? 9.129 9.116 -19.972 1.00 92.69 79 MET A CA 1
ATOM 646 C C . MET A 1 79 ? 10.250 8.063 -19.947 1.00 92.69 79 MET A C 1
ATOM 648 O O . MET A 1 79 ? 11.407 8.378 -20.200 1.00 92.69 79 MET A O 1
ATOM 652 N N . ILE A 1 80 ? 9.902 6.813 -19.641 1.00 96.25 80 ILE A N 1
ATOM 653 C CA . ILE A 1 80 ? 10.850 5.692 -19.636 1.00 96.25 80 ILE A CA 1
ATOM 654 C C . ILE A 1 80 ? 10.886 5.051 -21.016 1.00 96.25 80 ILE A C 1
ATOM 656 O O . ILE A 1 80 ? 9.822 4.792 -21.583 1.00 96.25 80 ILE A O 1
ATOM 660 N N . MET A 1 81 ? 12.075 4.793 -21.561 1.00 95.12 81 MET A N 1
ATOM 661 C CA . MET A 1 81 ? 12.177 4.141 -22.864 1.00 95.12 81 MET A CA 1
ATOM 662 C C . MET A 1 81 ? 11.695 2.686 -22.797 1.00 95.12 81 MET A C 1
ATOM 664 O O . MET A 1 81 ? 11.821 2.027 -21.767 1.00 95.12 81 MET A O 1
ATOM 668 N N . ASP A 1 82 ? 11.153 2.169 -23.900 1.00 92.88 82 ASP A N 1
ATOM 669 C CA . ASP A 1 82 ? 10.592 0.809 -23.991 1.00 92.88 82 ASP A CA 1
ATOM 670 C C . ASP A 1 82 ? 11.572 -0.266 -23.483 1.00 92.88 82 ASP A C 1
ATOM 672 O O . ASP A 1 82 ? 11.207 -1.090 -22.647 1.00 92.88 82 ASP A O 1
ATOM 676 N N . HIS A 1 83 ? 12.849 -0.166 -23.866 1.00 93.75 83 HIS A N 1
ATOM 677 C CA . HIS A 1 83 ? 13.906 -1.089 -23.439 1.00 93.75 83 HIS A CA 1
ATOM 678 C C . HIS A 1 83 ? 14.348 -0.928 -21.970 1.00 93.75 83 HIS A C 1
ATOM 680 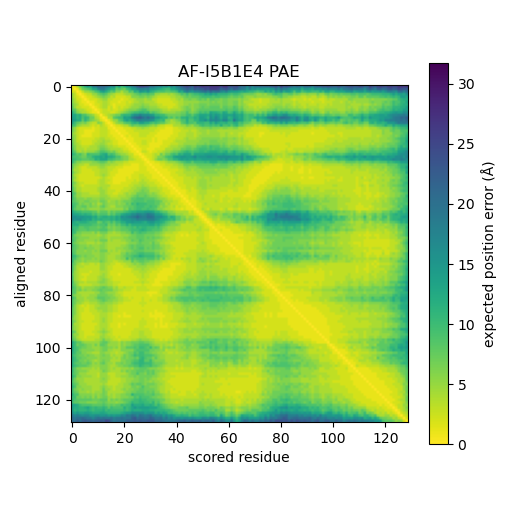O O . HIS A 1 83 ? 15.029 -1.801 -21.441 1.00 93.75 83 HIS A O 1
ATOM 686 N N . GLU A 1 84 ? 13.981 0.171 -21.304 1.00 94.69 84 GLU A N 1
ATOM 687 C CA . GLU A 1 84 ? 14.306 0.439 -19.895 1.00 94.69 84 GLU A CA 1
ATOM 688 C C . GLU A 1 84 ? 13.141 0.114 -18.952 1.00 94.69 84 GLU A C 1
ATOM 690 O O . GLU A 1 84 ? 13.333 0.030 -17.738 1.00 94.69 84 GLU A O 1
ATOM 695 N N . LYS A 1 85 ? 11.926 -0.066 -19.491 1.00 93.88 85 LYS A N 1
ATOM 696 C CA . LYS A 1 85 ? 10.679 -0.199 -18.725 1.00 93.88 85 LYS A CA 1
ATOM 697 C C . LYS A 1 85 ? 10.786 -1.244 -17.611 1.00 93.88 85 LYS A C 1
ATOM 699 O O . LYS A 1 85 ? 10.496 -0.929 -16.456 1.00 93.88 85 LYS A O 1
ATOM 704 N N . ASP A 1 86 ? 11.217 -2.458 -17.942 1.00 94.75 86 ASP A N 1
ATOM 705 C CA . ASP A 1 86 ? 11.266 -3.559 -16.975 1.00 94.75 86 ASP A CA 1
ATOM 706 C C . ASP A 1 86 ? 12.361 -3.349 -15.916 1.00 94.75 86 ASP A C 1
ATOM 708 O O . ASP A 1 86 ? 12.117 -3.579 -14.732 1.00 94.75 86 ASP A O 1
ATOM 712 N N . ALA A 1 87 ? 13.522 -2.804 -16.300 1.00 96.31 87 ALA A N 1
ATOM 713 C CA . ALA A 1 87 ? 14.593 -2.466 -15.358 1.00 96.31 87 ALA A CA 1
ATOM 714 C C . ALA A 1 87 ? 14.162 -1.367 -14.369 1.00 96.31 87 ALA A C 1
ATOM 716 O O . ALA A 1 87 ? 14.460 -1.431 -13.173 1.00 96.31 87 ALA A O 1
ATOM 717 N N . VAL A 1 88 ? 13.418 -0.362 -14.845 1.00 96.44 88 VAL A N 1
ATOM 718 C CA . VAL A 1 88 ? 12.865 0.694 -13.986 1.00 96.44 88 VAL A CA 1
ATOM 719 C C . VAL A 1 88 ? 11.795 0.134 -13.054 1.00 96.44 88 VAL A C 1
ATOM 721 O O . VAL A 1 88 ? 11.791 0.479 -11.871 1.00 96.44 88 VAL A O 1
ATOM 724 N N . LEU A 1 89 ? 10.908 -0.737 -13.544 1.00 96.31 89 LEU A N 1
ATOM 725 C CA . LEU A 1 89 ? 9.902 -1.391 -12.706 1.00 96.31 89 LEU A CA 1
ATOM 726 C C . LEU A 1 89 ? 10.568 -2.203 -11.591 1.00 96.31 89 LEU A C 1
ATOM 728 O O . LEU A 1 89 ? 10.219 -2.039 -10.422 1.00 96.31 89 LEU A O 1
ATOM 732 N N . GLU A 1 90 ? 11.553 -3.033 -11.933 1.00 96.19 90 GLU A N 1
ATOM 733 C CA . GLU A 1 90 ? 12.304 -3.826 -10.963 1.00 96.19 90 GLU A CA 1
ATOM 734 C C . GLU A 1 90 ? 12.988 -2.936 -9.916 1.00 96.19 90 GLU A C 1
ATOM 736 O O . GLU A 1 90 ? 12.896 -3.206 -8.716 1.00 96.19 90 GLU A O 1
ATOM 741 N N . ASN A 1 91 ? 13.591 -1.820 -10.335 1.00 95.75 91 ASN A N 1
ATOM 742 C CA . ASN A 1 91 ? 14.188 -0.852 -9.419 1.00 95.75 91 ASN A CA 1
ATOM 743 C C . ASN A 1 91 ? 13.152 -0.253 -8.448 1.00 95.75 91 ASN A C 1
ATOM 745 O O . ASN A 1 91 ? 13.410 -0.182 -7.242 1.00 95.75 91 ASN A O 1
ATOM 749 N N . LEU A 1 92 ? 11.964 0.128 -8.936 1.00 95.38 92 LEU A N 1
ATOM 750 C CA . LEU A 1 92 ? 10.880 0.634 -8.084 1.00 95.38 92 LEU A CA 1
ATOM 751 C C . LEU A 1 92 ? 10.428 -0.413 -7.063 1.00 95.38 92 LEU A C 1
ATOM 753 O O . LEU A 1 92 ? 10.214 -0.078 -5.896 1.00 95.38 92 LEU A O 1
ATOM 757 N N . VAL A 1 93 ? 10.302 -1.671 -7.487 1.00 94.31 93 VAL A N 1
ATOM 758 C CA . VAL A 1 93 ? 9.929 -2.793 -6.617 1.00 94.31 93 VAL A CA 1
ATOM 759 C C . VAL A 1 93 ? 10.996 -3.019 -5.547 1.00 94.31 93 VAL A C 1
ATOM 761 O O . VAL A 1 93 ? 10.662 -3.092 -4.365 1.00 94.31 93 VAL A O 1
ATOM 764 N N . ASN A 1 94 ? 12.273 -3.082 -5.927 1.00 93.88 94 ASN A N 1
ATOM 765 C CA . ASN A 1 94 ? 13.381 -3.302 -4.995 1.00 93.88 94 ASN A CA 1
ATOM 766 C C . ASN A 1 94 ? 13.503 -2.152 -3.989 1.00 93.88 94 ASN A C 1
ATOM 768 O O . ASN A 1 94 ? 13.491 -2.388 -2.781 1.00 93.88 94 ASN A O 1
ATOM 772 N N . THR A 1 95 ? 13.483 -0.907 -4.470 1.00 91.56 95 THR A N 1
ATOM 773 C CA . THR A 1 95 ? 13.509 0.293 -3.620 1.00 91.56 95 THR A CA 1
ATOM 774 C C . THR A 1 95 ? 12.336 0.308 -2.640 1.00 91.56 95 THR A C 1
ATOM 776 O O . THR A 1 95 ? 12.503 0.655 -1.468 1.00 91.56 95 THR A O 1
ATOM 779 N N . PHE A 1 96 ? 11.138 -0.074 -3.091 1.00 92.25 96 PHE A N 1
ATOM 780 C CA . PHE A 1 96 ? 9.979 -0.177 -2.215 1.00 92.25 96 PHE A CA 1
ATOM 781 C C . PHE A 1 96 ? 10.186 -1.238 -1.136 1.00 92.25 96 PHE A C 1
ATOM 783 O O . PHE A 1 96 ? 9.969 -0.936 0.033 1.00 92.25 96 PHE A O 1
ATOM 790 N N . LEU A 1 97 ? 10.639 -2.443 -1.491 1.00 89.94 97 LEU A N 1
ATOM 791 C CA . LEU A 1 97 ? 10.851 -3.535 -0.537 1.00 89.94 97 LEU A CA 1
ATOM 792 C C . LEU A 1 97 ? 11.924 -3.206 0.510 1.00 89.94 97 LEU A C 1
ATOM 794 O O . LEU A 1 97 ? 11.724 -3.476 1.696 1.00 89.94 97 LEU A O 1
ATOM 798 N N . GLU A 1 98 ? 13.028 -2.587 0.093 1.00 89.00 98 GLU A N 1
ATOM 799 C CA . GLU A 1 98 ? 14.137 -2.215 0.977 1.00 89.00 98 GLU A CA 1
ATOM 800 C C . GLU A 1 98 ? 13.764 -1.116 1.973 1.00 89.00 98 GLU A C 1
ATOM 802 O O . GLU A 1 98 ? 14.177 -1.172 3.134 1.00 89.00 98 GLU A O 1
ATOM 807 N N . ASN A 1 99 ? 12.960 -0.141 1.542 1.00 87.25 99 ASN A N 1
ATOM 808 C CA . ASN A 1 99 ? 12.608 1.016 2.359 1.00 87.25 99 ASN A CA 1
ATOM 809 C C . ASN A 1 99 ? 11.253 0.835 3.054 1.00 87.25 99 ASN A C 1
ATOM 811 O O . ASN A 1 99 ? 11.167 0.684 4.273 1.00 87.25 99 ASN A O 1
ATOM 815 N N . THR A 1 100 ? 10.169 0.855 2.279 1.00 83.88 100 THR A N 1
ATOM 816 C CA . THR A 1 100 ? 8.793 0.852 2.792 1.00 83.88 100 THR A CA 1
ATOM 817 C C . THR A 1 100 ? 8.314 -0.554 3.143 1.00 83.88 100 THR A C 1
ATOM 819 O O . THR A 1 100 ? 7.593 -0.719 4.123 1.00 83.88 100 THR A O 1
ATOM 822 N N . GLY A 1 101 ? 8.760 -1.578 2.416 1.00 80.31 101 GLY A N 1
ATOM 823 C CA . GLY A 1 101 ? 8.408 -2.976 2.654 1.00 80.31 101 GLY A CA 1
ATOM 824 C C . GLY A 1 101 ? 8.788 -3.434 4.059 1.00 80.31 101 GLY A C 1
ATOM 825 O O . GLY A 1 101 ? 7.979 -4.070 4.724 1.00 80.31 101 GLY A O 1
ATOM 826 N N . ARG A 1 102 ? 9.953 -3.014 4.573 1.00 80.94 102 ARG A N 1
ATOM 827 C CA . ARG A 1 102 ? 10.362 -3.272 5.967 1.00 80.94 102 ARG A CA 1
ATOM 828 C C . ARG A 1 102 ? 9.410 -2.663 6.995 1.00 80.94 102 ARG A C 1
ATOM 830 O O . ARG A 1 102 ? 9.143 -3.276 8.025 1.00 80.94 102 ARG A O 1
ATOM 837 N N . TYR A 1 103 ? 8.898 -1.463 6.723 1.00 82.81 103 TYR A N 1
ATOM 838 C CA . TYR A 1 103 ? 7.914 -0.819 7.591 1.00 82.81 103 TYR A CA 1
ATOM 839 C C . TYR A 1 103 ? 6.572 -1.555 7.545 1.00 82.81 103 TYR A C 1
ATOM 841 O O . TYR A 1 103 ? 5.997 -1.823 8.594 1.00 82.81 103 TYR A O 1
ATOM 849 N N . VAL A 1 104 ? 6.118 -1.936 6.349 1.00 82.75 104 VAL A N 1
ATOM 850 C CA . VAL A 1 104 ? 4.866 -2.680 6.130 1.00 82.75 104 VAL A CA 1
ATOM 851 C C . VAL A 1 104 ? 4.915 -4.084 6.749 1.00 82.75 104 VAL A C 1
ATOM 853 O O . VAL A 1 104 ? 3.915 -4.547 7.291 1.00 82.75 104 VAL A O 1
ATOM 856 N N . ALA A 1 105 ? 6.084 -4.728 6.739 1.00 80.00 105 ALA A N 1
ATOM 857 C CA . ALA A 1 105 ? 6.317 -6.036 7.351 1.00 80.00 105 ALA A CA 1
ATOM 858 C C . ALA A 1 105 ? 6.280 -6.015 8.892 1.00 80.00 105 ALA A C 1
ATOM 860 O O . ALA A 1 105 ? 6.219 -7.066 9.527 1.00 80.00 105 ALA A O 1
ATOM 861 N N . ASN A 1 106 ? 6.335 -4.837 9.522 1.00 84.25 106 ASN A N 1
ATOM 862 C CA . ASN A 1 106 ? 6.341 -4.730 10.976 1.00 84.25 106 ASN A CA 1
ATOM 863 C C . ASN A 1 106 ? 4.971 -5.142 11.564 1.00 84.25 106 ASN A C 1
ATOM 865 O O . ASN A 1 106 ? 3.940 -4.640 11.113 1.00 84.25 106 ASN A O 1
ATOM 869 N N . PRO A 1 107 ? 4.911 -5.977 12.618 1.00 81.25 107 PRO A N 1
ATOM 870 C CA . PRO A 1 107 ? 3.644 -6.385 13.232 1.00 81.25 107 PRO A CA 1
ATOM 871 C C . PRO A 1 107 ? 2.819 -5.217 13.796 1.00 81.25 107 PRO A C 1
ATOM 873 O O . PRO A 1 107 ? 1.601 -5.321 13.846 1.00 81.25 107 PRO A O 1
ATOM 876 N N . LYS A 1 108 ? 3.444 -4.084 14.150 1.00 83.88 108 LYS A N 1
ATOM 877 C CA . LYS A 1 108 ? 2.748 -2.871 14.623 1.00 83.88 108 LYS A CA 1
ATOM 878 C C . LYS A 1 108 ? 2.228 -1.973 13.497 1.00 83.88 108 LYS A C 1
ATOM 880 O O . LYS A 1 108 ? 1.554 -0.979 13.762 1.00 83.88 108 LYS A O 1
ATOM 885 N N . PHE A 1 109 ? 2.581 -2.257 12.242 1.00 86.50 109 PHE A N 1
ATOM 886 C CA . PHE A 1 109 ? 2.165 -1.441 11.101 1.00 86.50 109 PHE A CA 1
ATOM 887 C C . PHE A 1 109 ? 0.639 -1.370 10.932 1.00 86.50 109 PHE A C 1
ATOM 889 O O . PHE A 1 109 ? 0.129 -0.255 10.811 1.00 86.50 109 PHE A O 1
ATOM 896 N N . PRO A 1 110 ? -0.103 -2.496 10.960 1.00 87.19 110 PRO A N 1
ATOM 897 C CA . PRO A 1 110 ? -1.556 -2.483 10.813 1.00 87.19 110 PRO A CA 1
ATOM 898 C C . PRO A 1 110 ? -2.283 -1.607 11.832 1.00 87.19 110 PRO A C 1
ATOM 900 O O . PRO A 1 110 ? -3.126 -0.803 11.445 1.00 87.19 110 PRO A O 1
ATOM 903 N N . GLU A 1 111 ? -1.910 -1.720 13.110 1.00 89.50 111 GLU A N 1
ATOM 904 C CA . GLU A 1 111 ? -2.470 -0.925 14.206 1.00 89.50 111 GLU A CA 1
ATOM 905 C C . GLU A 1 111 ? -2.288 0.572 13.929 1.00 89.50 111 GLU A C 1
ATOM 907 O O . GLU A 1 111 ? -3.246 1.346 13.909 1.00 89.50 111 GLU A O 1
ATOM 912 N N . LYS A 1 112 ? -1.052 0.978 13.606 1.00 89.06 112 LYS A N 1
ATOM 913 C CA . LYS A 1 112 ? -0.730 2.373 13.284 1.00 89.06 112 LYS A CA 1
ATOM 914 C C . LYS A 1 112 ? -1.480 2.879 12.057 1.00 89.06 112 LYS A C 1
ATOM 916 O O . LYS A 1 112 ? -1.889 4.040 12.038 1.00 89.06 112 LYS A O 1
ATOM 921 N N . LEU A 1 113 ? -1.633 2.043 11.030 1.00 89.81 113 LEU A N 1
ATOM 922 C CA . LEU A 1 113 ? -2.365 2.415 9.825 1.00 89.81 113 LEU A CA 1
ATOM 923 C C . LEU A 1 113 ? -3.848 2.637 10.133 1.00 89.81 113 LEU A C 1
ATOM 925 O O . LEU A 1 113 ? -4.385 3.673 9.747 1.00 89.81 113 LEU A O 1
ATOM 929 N N . ALA A 1 114 ? -4.481 1.706 10.851 1.00 89.44 114 ALA A N 1
ATOM 930 C CA . ALA A 1 114 ? -5.889 1.797 11.225 1.00 89.44 114 ALA A CA 1
ATOM 931 C C . ALA A 1 114 ? -6.164 3.057 12.059 1.00 89.44 114 ALA A C 1
ATOM 933 O O . ALA A 1 114 ? -7.037 3.851 11.709 1.00 89.44 114 ALA A O 1
ATOM 934 N N . LEU A 1 115 ? -5.358 3.311 13.097 1.00 89.88 115 LEU A N 1
ATOM 935 C CA . LEU A 1 115 ? -5.504 4.502 13.940 1.00 89.88 115 LEU A CA 1
ATOM 936 C C . LEU A 1 115 ? -5.304 5.807 13.158 1.00 89.88 115 LEU A C 1
ATOM 938 O O . LEU A 1 115 ? -6.019 6.783 13.393 1.00 89.88 115 LEU A O 1
ATOM 942 N N . LYS A 1 116 ? -4.348 5.841 12.221 1.00 90.12 116 LYS A N 1
ATOM 943 C CA . LYS A 1 116 ? -4.122 7.011 11.363 1.00 90.12 116 LYS A CA 1
ATOM 944 C C . LYS A 1 116 ? -5.316 7.269 10.441 1.00 90.12 116 LYS A C 1
ATOM 946 O O . LYS A 1 116 ? -5.824 8.385 10.415 1.00 90.12 116 LYS A O 1
ATOM 951 N N . GLU A 1 117 ? -5.775 6.251 9.716 1.00 89.62 117 GLU A N 1
ATOM 952 C CA . GLU A 1 117 ? -6.907 6.370 8.789 1.00 89.62 117 GLU A CA 1
ATOM 953 C C . GLU A 1 117 ? -8.188 6.779 9.534 1.00 89.62 117 GLU A C 1
ATOM 955 O O . GLU A 1 117 ? -8.966 7.601 9.045 1.00 89.62 117 GLU A O 1
ATOM 960 N N . TYR A 1 118 ? -8.384 6.258 10.749 1.00 90.62 118 TYR A N 1
ATOM 961 C CA . TYR A 1 118 ? -9.519 6.613 11.595 1.00 90.62 118 TYR A CA 1
ATOM 962 C C . TYR A 1 118 ? -9.483 8.100 11.964 1.00 90.62 118 TYR A C 1
ATOM 964 O O . TYR A 1 118 ? -10.450 8.822 11.702 1.00 90.62 118 TYR A O 1
ATOM 972 N N . LYS A 1 119 ? -8.341 8.590 12.469 1.00 89.69 119 LYS A N 1
ATOM 973 C CA . LYS A 1 119 ? -8.134 10.014 12.783 1.00 89.69 119 LYS A CA 1
ATOM 974 C C . LYS A 1 119 ? -8.374 10.902 11.557 1.00 89.69 119 LYS A C 1
ATOM 976 O O . LYS A 1 119 ? -9.158 11.848 11.638 1.00 89.69 119 LYS A O 1
ATOM 981 N N . ASP A 1 120 ? -7.800 10.547 10.407 1.00 89.94 120 ASP A N 1
ATOM 982 C CA . ASP A 1 120 ? -7.950 11.302 9.157 1.00 89.94 120 ASP A CA 1
ATOM 983 C C . ASP A 1 120 ? -9.422 11.379 8.698 1.00 89.94 120 ASP A C 1
ATOM 985 O O . ASP A 1 120 ? -9.890 12.431 8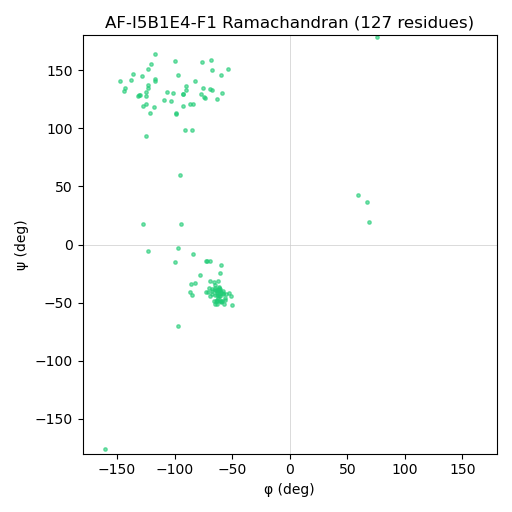.241 1.00 89.94 120 ASP A O 1
ATOM 989 N N . ARG A 1 121 ? -10.195 10.288 8.823 1.00 89.06 121 ARG A N 1
ATOM 990 C CA . ARG A 1 121 ? -11.629 10.272 8.472 1.00 89.06 121 ARG A CA 1
ATOM 991 C C . ARG A 1 121 ? -12.480 11.070 9.454 1.00 89.06 121 ARG A C 1
ATOM 993 O O . ARG A 1 121 ? -13.376 11.797 9.013 1.00 89.06 121 ARG A O 1
ATOM 1000 N N . VAL A 1 122 ? -12.202 10.975 10.753 1.00 89.50 122 VAL A N 1
ATOM 1001 C CA . VAL A 1 122 ? -12.898 11.756 11.788 1.00 89.50 122 VAL A CA 1
ATOM 1002 C C . VAL A 1 122 ? -12.656 13.253 11.584 1.00 89.50 122 VAL A C 1
ATOM 1004 O O . VAL A 1 122 ? -13.612 14.032 11.577 1.00 89.50 122 VAL A O 1
ATOM 1007 N N . GLU A 1 123 ? -11.413 13.672 11.335 1.00 88.31 123 GLU A N 1
ATOM 1008 C CA . GLU A 1 123 ? -11.088 15.075 11.050 1.00 88.31 123 GLU A CA 1
ATOM 1009 C C . GLU A 1 123 ? -11.792 15.593 9.792 1.00 88.31 123 GLU A C 1
ATOM 1011 O O . GLU A 1 123 ? -12.384 16.676 9.809 1.00 88.31 123 GLU A O 1
ATOM 1016 N N . LYS A 1 124 ? -11.798 14.812 8.704 1.00 84.75 124 LYS A N 1
ATOM 1017 C CA . LYS A 1 124 ? -12.511 15.179 7.469 1.00 84.75 124 LYS A CA 1
ATOM 1018 C C . LYS A 1 124 ? -14.018 15.323 7.682 1.00 84.75 124 LYS A C 1
ATOM 1020 O O . LYS A 1 124 ? -14.622 16.205 7.075 1.00 84.75 124 LYS A O 1
ATOM 1025 N N . ARG A 1 125 ? -14.632 14.490 8.531 1.00 82.50 125 ARG A N 1
ATOM 1026 C CA . ARG A 1 125 ? -16.057 14.614 8.892 1.00 82.50 125 ARG A CA 1
ATOM 1027 C C . ARG A 1 125 ? -16.329 15.884 9.700 1.00 82.50 125 ARG A C 1
ATOM 1029 O O . ARG A 1 125 ? -17.324 16.547 9.434 1.00 82.50 125 ARG A O 1
ATOM 1036 N N . LYS A 1 126 ? -15.437 16.252 10.628 1.00 76.31 126 LYS A N 1
ATOM 1037 C CA . LYS A 1 126 ? -15.552 17.493 11.416 1.00 76.31 126 LYS A CA 1
ATOM 1038 C C . LYS A 1 126 ? -15.437 18.751 10.554 1.00 76.31 126 LYS A C 1
ATOM 1040 O O . LYS A 1 126 ? -16.193 19.679 10.772 1.00 76.31 126 LYS A O 1
ATOM 1045 N N . ARG A 1 127 ? -14.549 18.768 9.552 1.00 73.56 127 ARG A N 1
ATOM 1046 C CA . ARG A 1 127 ? -14.373 19.915 8.633 1.00 73.56 127 ARG A CA 1
ATOM 1047 C C . ARG A 1 127 ? -15.516 20.110 7.626 1.00 73.56 127 ARG A C 1
ATOM 1049 O O . ARG A 1 127 ? -15.553 21.136 6.959 1.00 73.56 127 ARG A O 1
ATOM 1056 N N . LYS A 1 128 ? -16.390 19.113 7.453 1.00 60.47 128 LYS A N 1
ATOM 1057 C CA . LYS A 1 128 ? -17.550 19.163 6.542 1.00 60.47 128 LYS A CA 1
ATOM 1058 C C . LYS A 1 128 ? -18.867 19.531 7.243 1.00 60.47 128 LYS A C 1
ATOM 1060 O O . LYS A 1 128 ? -19.888 19.599 6.563 1.00 60.47 128 LYS A O 1
ATOM 1065 N N . ARG A 1 129 ? -18.850 19.702 8.566 1.00 53.16 129 ARG A N 1
ATOM 1066 C CA . ARG A 1 129 ? -19.964 20.211 9.375 1.00 53.16 129 ARG A CA 1
ATOM 1067 C C . ARG A 1 129 ? -19.728 21.678 9.692 1.00 53.16 129 ARG A C 1
ATOM 1069 O O . ARG A 1 129 ? -20.742 22.398 9.755 1.00 53.16 129 ARG A O 1
#

Organism: NCBI:txid879212

Foldseek 3Di:
DDADFPDWDDAPPRKIKGKHFPKDADDPFWIKTKIKIKIWAFLDQVLQPPPRDDPVRSVLLCVQQPHTHMDMDMDIDGGATNVCRVVVNVVVVVVCCVPVVVLVNDSNNSVVVSVVVSVVSVVVVVVVD

Radius of gyration: 17.86 Å; Cα contacts (8 Å, |Δi|>4): 166; chains: 1; bounding box: 35×34×54 Å

pLDDT: mean 88.0, std 8.75, range [45.41, 96.75]

Mean predicted aligned error: 5.73 Å

Sequence (129 aa):
MERIPYKKLDFDYGRSLEIFDDSRKIGADAWVVIMTATMKIPVEMSLFTSEPLSDTEFDDILNILGSPIEYRYRLERNMIMDHEKDAVLENLVNTFLENTGRYVANPKFPEKLALKEYKDRVEKRKRKR

Solvent-accessible surface area (backbone atoms only — not comparable to full-atom values): 7463 Å² total; per-residue (Å²): 133,86,83,73,61,73,43,78,46,80,47,84,90,86,30,46,42,36,27,31,75,67,50,44,79,77,51,100,53,29,24,34,40,26,46,36,39,38,32,59,40,78,71,50,79,85,53,38,74,90,61,80,67,54,72,70,56,47,51,51,48,42,73,72,62,44,69,57,39,76,49,78,48,77,50,77,46,72,80,33,42,61,93,44,40,65,62,52,46,51,48,54,51,49,54,38,46,72,58,54,38,55,52,66,70,35,86,64,35,62,37,55,50,53,56,49,53,45,51,56,52,53,53,55,54,60,76,74,108